Protein AF-R9N3K9-F1 (afdb_monomer_lite)

Foldseek 3Di:
DDPPPPPPFDWDWDWDADPVRAIKIKTWTQAEEDDPVNVVCCCCPPPNNPNPADWDWDDDPDDDDPDDHNYYMTIIHGDDQPFADPVPRHHDVVNVVVVLVVVLVVLV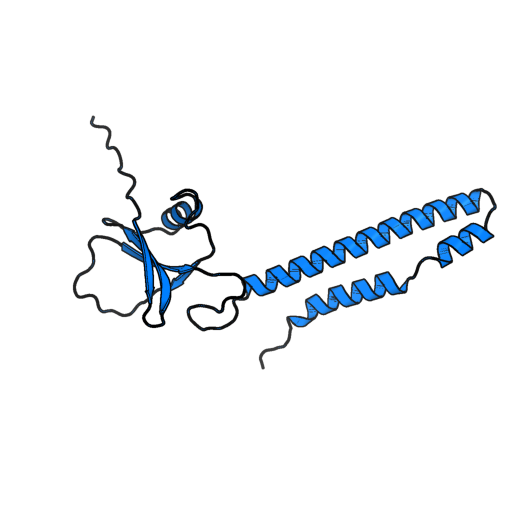VVLVVLVVVLVVLQVVLVVCVVVVNNVVSVVSNVVDDPVVNVVSVVVNVVSVCVVDDDDD

Sequence (168 aa):
MKKNEVIAEKIEAVWDRDAHDNSILVLEKEEGKLSLAEVGNFLRYSHNGSFNGDYVMAICTKEGQEEAPQGDQWVLYKVEPGAGCPVCGNRLPFYEATGKIDIKIGLIKRMQAEMDHRAEVEEKAVQLITEGRHGEAVALLNSLDDSLIAGMQEEFEAIGAAGGKEIE

Structure (mmCIF, N/CA/C/O backbone):
data_AF-R9N3K9-F1
#
_entry.id   AF-R9N3K9-F1
#
loop_
_atom_site.group_PDB
_atom_site.id
_atom_site.type_symbol
_atom_site.label_atom_id
_atom_site.label_alt_id
_atom_site.label_comp_id
_atom_site.label_asym_id
_atom_site.label_entity_id
_atom_site.label_seq_id
_atom_site.pdbx_PDB_ins_code
_atom_site.Cartn_x
_atom_site.Cartn_y
_atom_site.Cartn_z
_atom_site.occupancy
_atom_site.B_iso_or_equiv
_atom_site.auth_seq_id
_atom_site.auth_comp_id
_atom_site.auth_asym_id
_atom_site.auth_atom_id
_atom_site.pdbx_PDB_model_num
ATOM 1 N N . MET A 1 1 ? 31.552 37.051 -19.907 1.00 35.19 1 MET A N 1
ATOM 2 C CA . MET A 1 1 ? 31.309 35.651 -19.500 1.00 35.19 1 MET A CA 1
ATOM 3 C C . MET A 1 1 ? 29.889 35.299 -19.906 1.00 35.19 1 MET A C 1
ATOM 5 O O . MET A 1 1 ? 28.967 35.943 -19.422 1.00 35.19 1 MET A O 1
ATOM 9 N N . LYS A 1 2 ? 29.715 34.397 -20.878 1.00 33.16 2 LYS A N 1
ATOM 10 C CA . LYS A 1 2 ? 28.387 33.933 -21.298 1.00 33.16 2 LYS A CA 1
ATOM 11 C C . LYS A 1 2 ? 27.852 33.026 -20.185 1.00 33.16 2 LYS A C 1
ATOM 13 O O . LYS A 1 2 ? 28.578 32.141 -19.742 1.00 33.16 2 LYS A O 1
ATOM 18 N N . LYS A 1 3 ? 26.641 33.295 -19.689 1.00 36.03 3 LYS A N 1
ATOM 19 C CA . LYS A 1 3 ? 25.919 32.346 -18.835 1.00 36.03 3 LYS A CA 1
ATOM 20 C C . LYS A 1 3 ? 25.682 31.107 -19.696 1.00 36.03 3 LYS A C 1
ATOM 22 O O . LYS A 1 3 ? 24.963 31.205 -20.684 1.00 36.03 3 LYS A O 1
ATOM 27 N N . ASN A 1 4 ? 26.335 29.998 -19.366 1.00 31.14 4 ASN A N 1
ATOM 28 C CA . ASN A 1 4 ? 25.939 28.703 -19.896 1.00 31.14 4 ASN A CA 1
ATOM 29 C C . ASN A 1 4 ? 24.593 28.379 -19.252 1.00 31.14 4 ASN A C 1
ATOM 31 O O . ASN A 1 4 ? 24.524 28.033 -18.075 1.00 31.14 4 ASN A O 1
ATOM 35 N N . GLU A 1 5 ? 23.527 28.602 -20.008 1.00 32.59 5 GLU A N 1
ATOM 36 C CA . GLU A 1 5 ? 22.224 28.023 -19.740 1.00 32.59 5 GLU A CA 1
ATOM 37 C C . GLU A 1 5 ? 22.388 26.518 -19.956 1.00 32.59 5 GLU A C 1
ATOM 39 O O . GLU A 1 5 ? 22.565 26.054 -21.080 1.00 32.59 5 GLU A O 1
ATOM 44 N N . VAL A 1 6 ? 22.483 25.771 -18.856 1.00 37.31 6 VAL A N 1
ATOM 45 C CA . VAL A 1 6 ? 22.422 24.311 -18.899 1.00 37.31 6 VAL A CA 1
ATOM 46 C C . VAL A 1 6 ? 20.994 23.993 -19.315 1.00 37.31 6 VAL A C 1
ATOM 48 O O . VAL A 1 6 ? 20.066 24.174 -18.527 1.00 37.31 6 VAL A O 1
ATOM 51 N N . ILE A 1 7 ? 20.812 23.622 -20.581 1.00 40.25 7 ILE A N 1
ATOM 52 C CA . ILE A 1 7 ? 19.543 23.111 -21.088 1.00 40.25 7 ILE A CA 1
ATOM 53 C C . ILE A 1 7 ? 19.246 21.873 -20.242 1.00 40.25 7 ILE A C 1
ATOM 55 O O . ILE A 1 7 ? 20.026 20.925 -20.245 1.00 40.25 7 ILE A O 1
ATOM 59 N N . ALA A 1 8 ? 18.177 21.911 -19.446 1.00 47.25 8 ALA A N 1
ATOM 60 C CA . ALA A 1 8 ? 17.699 20.718 -18.767 1.00 47.25 8 ALA A CA 1
ATOM 61 C C . ALA A 1 8 ? 17.283 19.730 -19.862 1.00 47.25 8 ALA A C 1
ATOM 63 O O . ALA A 1 8 ? 16.310 19.979 -20.573 1.00 47.25 8 ALA A O 1
ATOM 64 N N . GLU A 1 9 ? 18.079 18.680 -20.051 1.00 59.22 9 GLU A N 1
ATOM 65 C CA . GLU A 1 9 ? 17.851 17.654 -21.066 1.00 59.22 9 GLU A CA 1
ATOM 66 C C . GLU A 1 9 ? 16.432 17.093 -20.887 1.00 59.22 9 GLU A C 1
ATOM 68 O O . GLU A 1 9 ? 16.052 16.620 -19.811 1.00 59.22 9 GLU A O 1
ATOM 73 N N . LYS A 1 10 ? 15.605 17.248 -21.924 1.00 82.62 10 LYS A N 1
ATOM 74 C CA . LYS A 1 10 ? 14.182 16.924 -21.875 1.00 82.62 10 LYS A CA 1
ATOM 75 C C . LYS A 1 10 ? 14.023 15.420 -22.083 1.00 82.62 10 LYS A C 1
ATOM 77 O O . LYS A 1 10 ? 14.369 14.911 -23.138 1.00 82.62 10 LYS A O 1
ATOM 82 N N . ILE A 1 11 ? 13.487 14.731 -21.079 1.00 89.50 11 ILE A N 1
ATOM 83 C CA . ILE A 1 11 ? 13.058 13.337 -21.225 1.00 89.50 11 ILE A CA 1
ATOM 84 C C . ILE A 1 11 ? 11.825 13.316 -22.130 1.00 89.50 11 ILE A C 1
ATOM 86 O O . ILE A 1 11 ? 10.842 14.016 -21.859 1.00 89.50 11 ILE A O 1
ATOM 90 N N . GLU A 1 12 ? 11.877 12.511 -23.184 1.00 90.94 12 GLU A N 1
ATOM 91 C CA . GLU A 1 12 ? 10.719 12.185 -24.010 1.00 90.94 12 GLU A CA 1
ATOM 92 C C . GLU A 1 12 ? 10.087 10.883 -23.521 1.00 90.94 12 GLU A C 1
ATOM 94 O O . GLU A 1 12 ? 10.778 9.984 -23.045 1.00 90.94 12 GLU A O 1
ATOM 99 N N . ALA A 1 13 ? 8.758 10.801 -23.582 1.00 91.94 13 ALA A N 1
ATOM 100 C CA . ALA A 1 13 ? 8.007 9.681 -23.032 1.00 91.94 13 ALA A CA 1
ATOM 101 C C . ALA A 1 13 ? 6.905 9.241 -23.992 1.00 91.94 13 ALA A C 1
ATOM 103 O O . ALA A 1 13 ? 6.045 10.044 -24.368 1.00 91.94 13 ALA A O 1
ATOM 104 N N . VAL A 1 14 ? 6.912 7.958 -24.350 1.00 92.81 14 VAL A N 1
ATOM 105 C CA . VAL A 1 14 ? 5.944 7.356 -25.271 1.00 92.81 14 VAL A CA 1
ATOM 106 C C . VAL A 1 14 ? 5.402 6.064 -24.674 1.00 92.81 14 VAL A C 1
ATOM 108 O O . VAL A 1 14 ? 6.145 5.247 -24.131 1.00 92.81 14 VAL A O 1
ATOM 111 N N . TRP A 1 15 ? 4.085 5.888 -24.767 1.00 93.62 15 TRP A N 1
ATOM 112 C CA . TRP A 1 15 ? 3.446 4.610 -24.479 1.00 93.62 15 TRP A CA 1
ATOM 113 C C . TRP A 1 15 ? 3.556 3.699 -25.697 1.00 93.62 15 TRP A C 1
ATOM 115 O O . TRP A 1 15 ? 3.151 4.089 -26.791 1.00 93.62 15 TRP A O 1
ATOM 125 N N . ASP A 1 16 ? 4.062 2.491 -25.484 1.00 92.81 16 ASP A N 1
ATOM 126 C CA . ASP A 1 16 ? 4.227 1.461 -26.507 1.00 92.81 16 ASP A CA 1
ATOM 127 C C . ASP A 1 16 ? 3.799 0.088 -25.959 1.00 92.81 16 ASP A C 1
ATOM 129 O O . ASP A 1 16 ? 3.288 -0.022 -24.835 1.00 92.81 16 ASP A O 1
ATOM 133 N N . ARG A 1 17 ? 3.976 -0.967 -26.754 1.00 89.38 17 ARG A N 1
ATOM 134 C CA . ARG A 1 17 ? 3.698 -2.347 -26.374 1.00 89.38 17 ARG A CA 1
ATOM 135 C C . ARG A 1 17 ? 4.890 -3.257 -26.617 1.00 89.38 17 ARG A C 1
ATOM 137 O O . ARG A 1 17 ? 5.564 -3.162 -27.637 1.00 89.38 17 ARG A O 1
ATOM 144 N N . ASP A 1 18 ? 5.123 -4.172 -25.683 1.00 86.56 18 ASP A N 1
ATOM 145 C CA . ASP A 1 18 ? 6.120 -5.224 -25.867 1.00 86.56 18 ASP A CA 1
ATOM 146 C C . ASP A 1 18 ? 5.618 -6.342 -26.812 1.00 86.56 18 ASP A C 1
ATOM 148 O O . ASP A 1 18 ? 4.480 -6.344 -27.290 1.00 86.56 18 ASP A O 1
ATOM 152 N N . ALA A 1 19 ? 6.468 -7.343 -27.063 1.00 84.06 19 ALA A N 1
ATOM 153 C CA . ALA A 1 19 ? 6.135 -8.497 -27.907 1.00 84.06 19 ALA A CA 1
ATOM 154 C C . ALA A 1 19 ? 4.986 -9.377 -27.364 1.00 84.06 19 ALA A C 1
ATOM 156 O O . ALA A 1 19 ? 4.494 -10.255 -28.074 1.00 84.06 19 ALA A O 1
ATOM 157 N N . HIS A 1 20 ? 4.576 -9.167 -26.114 1.00 82.56 20 HIS A N 1
ATOM 158 C CA . HIS A 1 20 ? 3.495 -9.869 -25.432 1.00 82.56 20 HIS A CA 1
ATOM 159 C C . HIS A 1 20 ? 2.242 -8.993 -25.263 1.00 82.56 20 HIS A C 1
ATOM 161 O O . HIS A 1 20 ? 1.332 -9.380 -24.535 1.00 82.56 20 HIS A O 1
ATOM 167 N N . ASP A 1 21 ? 2.173 -7.854 -25.963 1.00 85.38 21 ASP A N 1
ATOM 168 C CA . ASP A 1 21 ? 1.078 -6.878 -25.917 1.00 85.38 21 ASP A CA 1
ATOM 169 C C . ASP A 1 21 ? 0.946 -6.129 -24.572 1.00 85.38 21 ASP A C 1
ATOM 171 O O . ASP A 1 21 ? -0.044 -5.424 -24.350 1.00 85.38 21 ASP A O 1
ATOM 175 N N . ASN A 1 22 ? 1.946 -6.211 -23.685 1.00 84.75 22 ASN A N 1
ATOM 176 C CA . ASN A 1 22 ? 1.952 -5.465 -22.427 1.00 84.75 22 ASN A CA 1
ATOM 177 C C . ASN A 1 22 ? 2.274 -3.989 -22.672 1.00 84.75 22 ASN A C 1
ATOM 179 O O . ASN A 1 22 ? 3.193 -3.658 -23.418 1.00 84.75 22 ASN A O 1
ATOM 183 N N . SER A 1 23 ? 1.558 -3.101 -21.980 1.00 88.25 23 SER A N 1
ATOM 184 C CA . SER A 1 23 ? 1.802 -1.658 -22.037 1.00 88.25 23 SER A CA 1
ATOM 185 C C . SER A 1 23 ? 3.126 -1.295 -21.362 1.00 88.25 23 SER A C 1
ATOM 187 O O . SER A 1 23 ? 3.312 -1.552 -20.170 1.00 88.25 23 SER A O 1
ATOM 189 N N . ILE A 1 24 ? 4.001 -0.617 -22.098 1.00 91.12 24 ILE A N 1
ATOM 190 C CA . ILE A 1 24 ? 5.292 -0.120 -21.617 1.00 91.12 24 ILE A CA 1
ATOM 191 C C . ILE A 1 24 ? 5.396 1.391 -21.814 1.00 91.12 24 ILE A C 1
ATOM 193 O O . ILE A 1 24 ? 4.869 1.950 -22.773 1.00 91.12 24 ILE A O 1
ATOM 197 N N . LEU A 1 25 ? 6.074 2.057 -20.887 1.00 93.25 25 LEU A N 1
ATOM 198 C CA . LEU A 1 25 ? 6.475 3.449 -21.002 1.00 93.25 25 LEU A CA 1
ATOM 199 C C . LEU A 1 25 ? 7.948 3.485 -21.398 1.00 93.25 25 LEU A C 1
ATOM 201 O O . LEU A 1 25 ? 8.814 3.069 -20.625 1.00 93.25 25 LEU A O 1
ATOM 205 N N . VAL A 1 26 ? 8.214 3.979 -22.600 1.00 92.06 26 VAL A N 1
ATOM 206 C CA . VAL A 1 26 ? 9.564 4.193 -23.110 1.00 92.06 26 VAL A CA 1
ATOM 207 C C . VAL A 1 26 ? 9.964 5.623 -22.780 1.00 92.06 26 VAL A C 1
ATOM 209 O O . VAL A 1 26 ? 9.283 6.567 -23.183 1.00 92.06 26 VAL A O 1
ATOM 212 N N . LEU A 1 27 ? 11.041 5.767 -22.011 1.00 92.38 27 LEU A N 1
ATOM 213 C CA . LEU A 1 27 ? 11.667 7.047 -21.708 1.00 92.38 27 LEU A CA 1
ATOM 214 C C . LEU A 1 27 ? 12.962 7.160 -22.495 1.00 92.38 27 LEU A C 1
ATOM 216 O O . LEU A 1 27 ? 13.807 6.272 -22.401 1.00 92.38 27 LEU A O 1
ATOM 220 N N . GLU A 1 28 ? 13.125 8.253 -23.226 1.00 89.88 28 GLU A N 1
ATOM 221 C CA . GLU A 1 28 ? 14.291 8.487 -24.071 1.00 89.88 28 GLU A CA 1
ATOM 222 C C . GLU A 1 28 ? 14.926 9.841 -23.774 1.00 89.88 28 GLU A C 1
ATOM 224 O O . GLU A 1 28 ? 14.256 10.817 -23.413 1.00 89.88 28 GLU A O 1
ATOM 229 N N . LYS A 1 29 ? 16.248 9.873 -23.909 1.00 88.44 29 LYS A N 1
ATOM 230 C CA . LYS A 1 29 ? 17.070 11.065 -23.783 1.00 88.44 29 LYS A CA 1
ATOM 231 C C . LYS A 1 29 ? 17.988 11.134 -24.995 1.00 88.44 29 LYS A C 1
ATOM 233 O O . LYS A 1 29 ? 18.733 10.189 -25.226 1.00 88.44 29 LYS A O 1
ATOM 238 N N . GLU A 1 30 ? 17.937 12.236 -25.740 1.00 82.31 30 GLU A N 1
ATOM 239 C CA . GLU A 1 30 ? 18.705 12.399 -26.987 1.00 82.31 30 GLU A CA 1
ATOM 240 C C . GLU A 1 30 ? 20.226 12.406 -26.753 1.00 82.31 30 GLU A C 1
ATOM 242 O O . GLU A 1 30 ? 20.982 11.855 -27.551 1.00 82.31 30 GLU A O 1
ATOM 247 N N . GLU A 1 31 ? 20.681 12.997 -25.643 1.00 80.25 31 GLU A N 1
ATOM 248 C CA . GLU A 1 31 ? 22.093 13.059 -25.262 1.00 80.25 31 GLU A CA 1
ATOM 249 C C . GLU A 1 31 ? 22.277 12.725 -23.775 1.00 80.25 31 GLU A C 1
ATOM 251 O O . GLU A 1 31 ? 21.496 13.127 -22.910 1.00 80.25 31 GLU A O 1
ATOM 256 N N . GLY A 1 32 ? 23.341 11.981 -23.470 1.00 83.62 32 GLY A N 1
ATOM 257 C CA . GLY A 1 32 ? 23.677 11.600 -22.100 1.00 83.62 32 GLY A CA 1
ATOM 258 C C . GLY A 1 32 ? 22.874 10.410 -21.569 1.00 83.62 32 GLY A C 1
ATOM 259 O O . GLY A 1 32 ? 22.134 9.749 -22.290 1.00 83.62 32 GLY A O 1
ATOM 260 N N . LYS A 1 33 ? 23.075 10.098 -20.283 1.00 86.44 33 LYS A N 1
ATOM 261 C CA . LYS A 1 33 ? 22.422 8.963 -19.613 1.00 86.44 33 LYS A CA 1
ATOM 262 C C . LYS A 1 33 ? 21.218 9.407 -18.800 1.00 86.44 33 LYS A C 1
ATOM 264 O O . LYS A 1 33 ? 21.215 10.515 -18.255 1.00 86.44 33 LYS A O 1
ATOM 269 N N . LEU A 1 34 ? 20.232 8.525 -18.689 1.00 88.81 34 LEU A N 1
ATOM 270 C CA . LEU A 1 34 ? 19.122 8.671 -17.760 1.00 88.81 34 LEU A CA 1
ATOM 271 C C . LEU A 1 34 ? 19.585 8.255 -16.361 1.00 88.81 34 LEU A C 1
ATOM 273 O O . LEU A 1 34 ? 20.213 7.213 -16.165 1.00 88.81 34 LEU A O 1
ATOM 277 N N . SER A 1 35 ? 19.262 9.071 -15.360 1.00 90.00 35 SER A N 1
ATOM 278 C CA . SER A 1 35 ? 19.438 8.715 -13.954 1.00 90.00 35 SER A CA 1
ATOM 279 C C . SER A 1 35 ? 18.103 8.432 -13.270 1.00 90.00 35 SER A C 1
ATOM 281 O O . SER A 1 35 ? 17.061 9.000 -13.601 1.00 90.00 35 SER A O 1
ATOM 283 N N . LEU A 1 36 ? 18.147 7.601 -12.224 1.00 90.69 36 LEU A N 1
ATOM 284 C CA . LEU A 1 36 ? 16.968 7.277 -11.418 1.00 90.69 36 LEU A CA 1
ATOM 285 C C . LEU A 1 36 ? 16.318 8.529 -10.803 1.00 90.69 36 LEU A C 1
ATOM 287 O O . LEU A 1 36 ? 15.099 8.587 -10.656 1.00 90.69 36 LEU A O 1
ATOM 291 N N . ALA A 1 37 ? 17.122 9.536 -10.448 1.00 89.62 37 ALA A N 1
ATOM 292 C CA . ALA A 1 37 ? 16.632 10.791 -9.887 1.00 89.62 37 ALA A CA 1
ATOM 293 C C . ALA A 1 37 ? 15.873 11.628 -10.929 1.00 89.62 37 ALA A C 1
ATOM 295 O O . ALA A 1 37 ? 14.793 12.138 -10.630 1.00 89.62 37 ALA A O 1
ATOM 296 N N . GLU A 1 38 ? 16.406 11.741 -12.149 1.00 90.38 38 GLU A N 1
ATOM 297 C CA . GLU A 1 38 ? 15.743 12.448 -13.253 1.00 90.38 38 GLU A CA 1
ATOM 298 C C . GLU A 1 38 ? 14.433 11.758 -13.637 1.00 90.38 38 GLU A C 1
ATOM 300 O O . GLU A 1 38 ? 13.383 12.399 -13.645 1.00 90.38 38 GLU A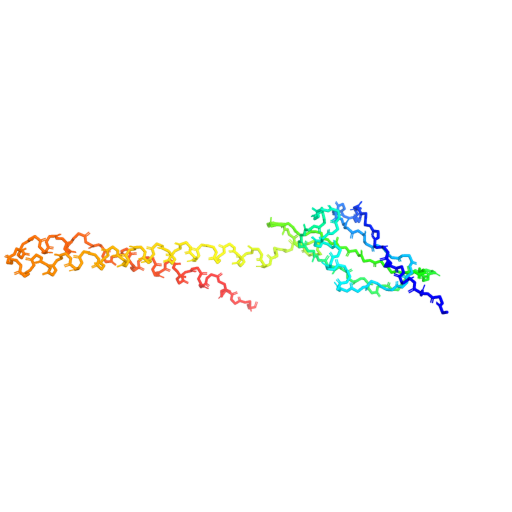 O 1
ATOM 305 N N . VAL A 1 39 ? 14.475 10.441 -13.857 1.00 91.62 39 VAL A N 1
ATOM 306 C CA . VAL A 1 39 ? 13.293 9.635 -14.190 1.00 91.62 39 VAL A CA 1
ATOM 307 C C . VAL A 1 39 ? 12.251 9.713 -13.073 1.00 91.62 39 VAL A C 1
ATOM 309 O O . VAL A 1 39 ? 11.078 9.972 -13.329 1.00 91.62 39 VAL A O 1
ATOM 312 N N . GLY A 1 40 ? 12.664 9.582 -11.811 1.00 90.81 40 GLY A N 1
ATOM 313 C CA . GLY A 1 40 ? 11.757 9.673 -10.669 1.00 90.81 40 GLY A CA 1
ATOM 314 C C . GLY A 1 40 ? 11.106 11.050 -10.503 1.00 90.81 40 GLY A C 1
ATOM 315 O O . GLY A 1 40 ? 9.968 11.135 -10.039 1.00 90.81 40 GLY A O 1
ATOM 316 N N . ASN A 1 41 ? 11.794 12.135 -10.863 1.00 90.38 41 ASN A N 1
ATOM 317 C CA . ASN A 1 41 ? 11.200 13.473 -10.882 1.00 90.38 41 ASN A CA 1
ATOM 318 C C . ASN A 1 41 ? 10.246 13.643 -12.069 1.00 90.38 41 ASN A C 1
ATOM 320 O O . ASN A 1 41 ? 9.153 14.186 -11.898 1.00 90.38 41 ASN A O 1
ATOM 324 N N . PHE A 1 42 ? 10.623 13.138 -13.245 1.00 91.56 42 PHE A N 1
ATOM 325 C CA . PHE A 1 42 ? 9.783 13.164 -14.437 1.00 91.56 42 PHE A CA 1
ATOM 326 C C . PHE A 1 42 ? 8.452 12.444 -14.201 1.00 91.56 42 PHE A C 1
ATOM 328 O O . PHE A 1 42 ? 7.397 13.045 -14.399 1.00 91.56 42 PHE A O 1
ATOM 335 N N . LEU A 1 43 ? 8.478 11.208 -13.699 1.00 92.06 43 LEU A N 1
ATOM 336 C CA . LEU A 1 43 ? 7.264 10.423 -13.445 1.00 92.06 43 LEU A CA 1
ATOM 337 C C . LEU A 1 43 ? 6.331 11.110 -12.435 1.00 92.06 43 LEU A C 1
ATOM 339 O O . LEU A 1 43 ? 5.115 11.104 -12.601 1.00 92.06 43 LEU A O 1
ATOM 343 N N . ARG A 1 44 ? 6.884 11.760 -11.403 1.00 89.75 44 ARG A N 1
ATOM 344 C CA . ARG A 1 44 ? 6.074 12.423 -10.368 1.00 89.75 44 ARG A CA 1
ATOM 345 C C . ARG A 1 44 ? 5.417 13.716 -10.835 1.00 89.75 44 ARG A C 1
ATOM 347 O O . ARG A 1 44 ? 4.288 13.987 -10.431 1.00 89.75 44 ARG A O 1
ATOM 354 N N . TYR A 1 45 ? 6.130 14.527 -11.616 1.00 87.06 45 TYR A N 1
ATOM 355 C CA . TYR A 1 45 ? 5.771 15.938 -11.795 1.00 87.06 45 TYR A CA 1
ATOM 356 C C . TYR A 1 45 ? 5.506 16.354 -13.243 1.00 87.06 45 TYR A C 1
ATOM 358 O O . TYR A 1 45 ? 4.881 17.392 -13.466 1.00 87.06 45 TYR A O 1
ATOM 366 N N . SER A 1 46 ? 5.958 15.588 -14.236 1.00 85.38 46 SER A N 1
ATOM 367 C CA . SER A 1 46 ? 5.760 15.957 -15.640 1.00 85.38 46 SER A CA 1
ATOM 368 C C . SER A 1 46 ? 4.291 15.836 -16.058 1.00 85.38 46 SER A C 1
ATOM 370 O O . SER A 1 46 ? 3.527 15.045 -15.500 1.00 85.38 46 SER A O 1
ATOM 372 N N . HIS A 1 47 ? 3.885 16.645 -17.044 1.00 81.31 47 HIS A N 1
ATOM 373 C CA . HIS A 1 47 ? 2.556 16.585 -17.665 1.00 81.31 47 HIS A CA 1
ATOM 374 C C . HIS A 1 47 ? 1.398 16.526 -16.651 1.00 81.31 47 HIS A C 1
ATOM 376 O O . HIS A 1 47 ? 0.486 15.714 -16.788 1.00 81.31 47 HIS A O 1
ATOM 382 N N . ASN A 1 48 ? 1.443 17.363 -15.608 1.00 80.06 48 ASN A N 1
ATOM 383 C CA . ASN A 1 48 ? 0.447 17.400 -14.528 1.00 80.06 48 ASN A CA 1
ATOM 384 C C . ASN A 1 48 ? 0.247 16.047 -13.814 1.00 80.06 48 ASN A C 1
ATOM 386 O O . ASN A 1 48 ? -0.859 15.728 -13.386 1.00 80.06 48 ASN A O 1
ATOM 390 N N . GLY A 1 49 ? 1.308 15.243 -13.702 1.00 81.12 49 GLY A N 1
ATOM 391 C CA . GLY A 1 49 ? 1.263 13.933 -13.052 1.00 81.12 49 GLY A CA 1
ATOM 392 C C . GLY A 1 49 ? 0.683 12.818 -13.925 1.00 81.12 49 GLY A C 1
ATOM 393 O O . GLY A 1 49 ? 0.339 11.766 -13.398 1.00 81.12 49 GLY A O 1
ATOM 394 N N . SER A 1 50 ? 0.591 13.005 -15.247 1.00 86.31 50 SER A N 1
ATOM 395 C CA . SER A 1 50 ? 0.052 11.984 -16.169 1.00 86.31 50 SER A CA 1
ATOM 396 C C . SER A 1 50 ? 0.841 10.666 -16.166 1.00 86.31 50 SER A C 1
ATOM 398 O O . SER A 1 50 ? 0.304 9.627 -16.537 1.00 86.31 50 SER A O 1
ATOM 400 N N . PHE A 1 51 ? 2.104 10.703 -15.735 1.00 90.06 51 PHE A N 1
ATOM 401 C CA . PHE A 1 51 ? 2.982 9.536 -15.603 1.00 90.06 51 PHE A CA 1
ATOM 402 C C . PHE A 1 51 ? 3.202 9.113 -14.143 1.00 90.06 51 PHE A C 1
ATOM 404 O O . PHE A 1 51 ? 4.119 8.351 -13.849 1.00 90.06 51 PHE A O 1
ATOM 411 N N . ASN A 1 52 ? 2.396 9.622 -13.208 1.00 90.44 52 ASN A N 1
ATOM 412 C CA . ASN A 1 52 ? 2.520 9.257 -11.804 1.00 90.44 52 ASN A CA 1
ATOM 413 C C . ASN A 1 52 ? 2.000 7.826 -11.592 1.00 90.44 52 ASN A C 1
ATOM 415 O O . ASN A 1 52 ? 0.890 7.485 -12.012 1.00 90.44 52 ASN A O 1
ATOM 419 N N . GLY A 1 53 ? 2.812 6.988 -10.952 1.00 88.62 53 GLY A N 1
ATOM 420 C CA . GLY A 1 53 ? 2.465 5.607 -10.648 1.00 88.62 53 GLY A CA 1
ATOM 421 C C . GLY A 1 53 ? 3.662 4.783 -10.191 1.00 88.62 53 GLY A C 1
ATOM 422 O O . GLY A 1 53 ? 4.775 5.296 -10.042 1.00 88.62 53 GLY A O 1
ATOM 423 N N . ASP A 1 54 ? 3.405 3.492 -10.001 1.00 87.38 54 ASP A N 1
ATOM 424 C CA . ASP A 1 54 ? 4.413 2.489 -9.685 1.00 87.38 54 ASP A CA 1
ATOM 425 C C . ASP A 1 54 ? 4.915 1.830 -10.973 1.00 87.38 54 ASP A C 1
ATOM 427 O O . ASP A 1 54 ? 4.135 1.528 -11.880 1.00 87.38 54 ASP A O 1
ATOM 431 N N . TYR A 1 55 ? 6.226 1.606 -11.063 1.00 88.50 55 TYR A N 1
ATOM 432 C CA . TYR A 1 55 ? 6.861 1.092 -12.274 1.00 88.50 55 TYR A CA 1
ATOM 433 C C . TYR A 1 55 ? 7.918 0.034 -11.959 1.00 88.50 55 TYR A C 1
ATOM 435 O O . TYR A 1 55 ? 8.655 0.143 -10.979 1.00 88.50 55 TYR A O 1
ATOM 443 N N . VAL A 1 56 ? 8.029 -0.967 -12.834 1.00 86.88 56 VAL A N 1
ATOM 444 C CA . VAL A 1 56 ? 9.116 -1.956 -12.847 1.00 86.88 56 VAL A CA 1
ATOM 445 C C . VAL A 1 56 ? 9.980 -1.721 -14.079 1.00 86.88 56 VAL A C 1
ATOM 447 O O . VAL A 1 56 ? 9.466 -1.612 -15.188 1.00 86.88 56 VAL A O 1
ATOM 450 N N . MET A 1 57 ? 11.297 -1.677 -13.895 1.00 86.44 57 MET A N 1
ATOM 451 C CA . MET A 1 57 ? 12.263 -1.585 -14.990 1.00 86.44 57 MET A CA 1
ATOM 452 C C . MET A 1 57 ? 12.858 -2.965 -15.274 1.00 86.44 57 MET A C 1
ATOM 454 O O . MET A 1 57 ? 13.370 -3.616 -14.362 1.00 86.44 57 MET A O 1
ATOM 458 N N . ALA A 1 58 ? 12.818 -3.397 -16.534 1.00 75.44 58 ALA A N 1
ATOM 459 C CA . ALA A 1 58 ? 13.496 -4.612 -16.975 1.00 75.44 58 ALA A CA 1
ATOM 460 C C . ALA A 1 58 ? 14.845 -4.245 -17.606 1.00 75.44 58 ALA A C 1
ATOM 462 O O . ALA A 1 58 ? 14.892 -3.518 -18.594 1.00 75.44 58 ALA A O 1
ATOM 463 N N . ILE A 1 59 ? 15.944 -4.752 -17.042 1.00 72.19 59 ILE A N 1
ATOM 464 C CA . ILE A 1 59 ? 17.290 -4.535 -17.588 1.00 72.19 59 ILE A CA 1
ATOM 465 C C . ILE A 1 59 ? 17.651 -5.731 -18.472 1.00 72.19 59 ILE A C 1
ATOM 467 O O . ILE A 1 59 ? 17.904 -6.829 -17.974 1.00 72.19 59 ILE A O 1
ATOM 471 N N . CYS A 1 60 ? 17.684 -5.520 -19.787 1.00 61.91 60 CYS A N 1
ATOM 472 C CA . CYS A 1 60 ? 18.146 -6.515 -20.751 1.00 61.91 60 CYS A CA 1
ATOM 473 C C . CYS A 1 60 ? 19.660 -6.391 -20.950 1.00 61.91 60 CYS A C 1
ATOM 475 O O . CYS A 1 60 ? 20.144 -5.380 -21.441 1.00 61.91 60 CYS A O 1
ATOM 477 N N . THR A 1 61 ? 20.412 -7.436 -20.605 1.00 60.53 61 THR A N 1
ATOM 478 C CA . THR A 1 61 ? 21.880 -7.480 -20.748 1.00 60.53 61 THR A CA 1
ATOM 479 C C . THR A 1 61 ? 22.353 -8.187 -22.020 1.00 60.53 61 THR A C 1
ATOM 481 O O . THR A 1 61 ? 23.539 -8.473 -22.160 1.00 60.53 61 THR A O 1
ATOM 484 N N . LYS A 1 62 ? 21.442 -8.526 -22.941 1.00 55.16 62 LYS A N 1
ATOM 485 C CA . LYS A 1 62 ? 21.812 -9.187 -24.198 1.00 55.16 62 LYS A CA 1
ATOM 486 C C . LYS A 1 62 ? 22.538 -8.189 -25.101 1.00 55.16 62 LYS A C 1
ATOM 488 O O . LYS A 1 62 ? 21.987 -7.141 -25.419 1.00 55.16 62 LYS A O 1
ATOM 493 N N . GLU A 1 63 ? 23.748 -8.537 -25.523 1.00 50.88 63 GLU A N 1
ATOM 494 C CA . GLU A 1 63 ? 24.505 -7.777 -26.518 1.00 50.88 63 GLU A CA 1
ATOM 495 C C . GLU A 1 63 ? 23.869 -7.963 -27.902 1.00 50.88 63 GLU A C 1
ATOM 497 O O . GLU A 1 63 ? 23.681 -9.093 -28.357 1.00 50.88 63 GLU A O 1
ATOM 502 N N . GLY A 1 64 ? 23.497 -6.860 -28.555 1.00 54.19 64 GLY A N 1
ATOM 503 C CA . GLY A 1 64 ? 22.854 -6.916 -29.867 1.00 54.19 64 GLY A CA 1
ATOM 504 C C . GLY A 1 64 ? 22.226 -5.605 -30.335 1.00 54.19 64 GLY A C 1
ATOM 505 O O . GLY A 1 64 ? 21.075 -5.609 -30.755 1.00 54.19 64 GLY A O 1
ATOM 506 N N . GLN A 1 65 ? 22.961 -4.494 -30.275 1.00 52.94 65 GLN A N 1
ATOM 507 C CA . GLN A 1 65 ? 22.671 -3.319 -31.103 1.00 52.94 65 GLN A CA 1
ATOM 508 C C . GLN A 1 65 ? 23.950 -2.940 -31.853 1.00 52.94 65 GLN A C 1
ATOM 510 O O . GLN A 1 65 ? 25.002 -2.773 -31.239 1.00 52.94 65 GLN A O 1
ATOM 515 N N . GLU A 1 66 ? 23.859 -2.880 -33.185 1.00 53.69 66 GLU A N 1
ATOM 516 C CA . GLU A 1 66 ? 24.994 -2.625 -34.087 1.00 53.69 66 GLU A CA 1
ATOM 517 C C . GLU A 1 66 ? 25.465 -1.161 -34.080 1.00 53.69 66 GLU A C 1
ATOM 519 O O . GLU A 1 66 ? 26.553 -0.880 -34.571 1.00 53.69 66 GLU A O 1
ATOM 524 N N . GLU A 1 67 ? 24.743 -0.243 -33.434 1.00 56.56 67 GLU A N 1
ATOM 525 C CA . GLU A 1 67 ? 25.216 1.113 -33.149 1.00 56.56 67 GLU A CA 1
ATOM 526 C C . GLU A 1 67 ? 24.759 1.523 -31.747 1.00 56.56 67 GLU A C 1
ATOM 528 O O . GLU A 1 67 ? 23.585 1.386 -31.400 1.00 56.56 67 GLU A O 1
ATOM 533 N N . ALA A 1 68 ? 25.694 1.999 -30.919 1.00 54.47 68 ALA A N 1
ATOM 534 C CA . ALA A 1 68 ? 25.350 2.574 -29.626 1.00 54.47 68 ALA A CA 1
ATOM 535 C C . ALA A 1 68 ? 24.572 3.880 -29.875 1.00 54.47 68 ALA A C 1
ATOM 537 O O . ALA A 1 68 ? 25.130 4.775 -30.518 1.00 54.47 68 ALA A O 1
ATOM 538 N N . PRO A 1 69 ? 23.314 4.009 -29.414 1.00 60.69 69 PRO A N 1
ATOM 539 C CA . PRO A 1 69 ? 22.564 5.249 -29.574 1.00 60.69 69 PRO A CA 1
ATOM 540 C C . PRO A 1 69 ? 23.309 6.418 -28.911 1.00 60.69 69 PRO A C 1
ATOM 542 O O . PRO A 1 69 ? 24.035 6.240 -27.932 1.00 60.69 69 PRO A O 1
ATOM 545 N N . GLN A 1 70 ? 23.145 7.626 -29.461 1.00 65.31 70 GLN A N 1
ATOM 546 C CA . GLN A 1 70 ? 23.805 8.846 -28.969 1.00 65.31 70 GLN A CA 1
ATOM 547 C C . GLN A 1 70 ? 23.371 9.225 -27.533 1.00 65.31 70 GLN A C 1
ATOM 549 O O . GLN A 1 70 ? 24.092 9.949 -26.840 1.00 65.31 70 GLN A O 1
ATOM 554 N N . GLY A 1 71 ? 22.247 8.673 -27.068 1.00 79.31 71 GLY A N 1
ATOM 555 C CA . GLY A 1 71 ? 21.686 8.876 -25.737 1.00 79.31 71 GLY A CA 1
ATOM 556 C C . GLY A 1 71 ? 21.312 7.577 -25.015 1.00 79.31 71 GLY A C 1
ATOM 557 O O . GLY A 1 71 ? 21.963 6.546 -25.190 1.00 79.31 71 GLY A O 1
ATOM 558 N N . ASP A 1 72 ? 20.291 7.633 -24.160 1.00 85.75 72 ASP A N 1
ATOM 559 C CA . ASP A 1 72 ? 19.899 6.528 -23.276 1.00 85.75 72 ASP A CA 1
ATOM 560 C C . ASP A 1 72 ? 18.383 6.329 -23.267 1.00 85.75 72 ASP A C 1
ATOM 562 O O . ASP A 1 72 ? 17.607 7.278 -23.408 1.00 85.75 72 ASP A O 1
ATOM 566 N N . GLN A 1 73 ? 17.969 5.077 -23.087 1.00 88.19 73 GLN A N 1
ATOM 567 C CA . GLN A 1 73 ? 16.575 4.668 -23.167 1.00 88.19 73 GLN A CA 1
ATOM 568 C C . GLN A 1 73 ? 16.235 3.701 -22.036 1.00 88.19 73 GLN A C 1
ATOM 570 O O . GLN A 1 73 ? 16.907 2.690 -21.833 1.00 88.19 73 GLN A O 1
ATOM 575 N N . TRP A 1 74 ? 15.169 4.001 -21.294 1.00 91.00 74 TRP A N 1
ATOM 576 C CA . TRP A 1 74 ? 14.640 3.140 -20.237 1.00 91.00 74 TRP A CA 1
ATOM 577 C C . TRP A 1 74 ? 13.244 2.651 -20.615 1.00 91.00 74 TRP A C 1
ATOM 579 O O . TRP A 1 74 ? 12.383 3.438 -21.003 1.00 91.00 74 TRP A O 1
ATOM 589 N N . VAL A 1 75 ? 13.000 1.350 -20.442 1.00 90.88 75 VAL A N 1
ATOM 590 C CA . VAL A 1 75 ? 11.681 0.734 -20.637 1.00 90.88 75 VAL A CA 1
ATOM 591 C C . VAL A 1 75 ? 11.084 0.390 -19.279 1.00 90.88 75 VAL A C 1
ATOM 593 O O . VAL A 1 75 ? 11.656 -0.387 -18.506 1.00 90.88 75 VAL A O 1
ATOM 596 N N . LEU A 1 76 ? 9.926 0.977 -18.987 1.00 92.25 76 LEU A N 1
ATOM 597 C CA . LEU A 1 76 ? 9.229 0.839 -17.716 1.00 92.25 76 LEU A CA 1
ATOM 598 C C . LEU A 1 76 ? 7.868 0.173 -17.915 1.00 92.25 76 LEU A C 1
ATOM 600 O O . LEU A 1 76 ? 7.065 0.602 -18.737 1.00 92.25 76 LEU A O 1
ATOM 604 N N . TYR A 1 77 ? 7.563 -0.828 -17.101 1.00 90.31 77 TYR A N 1
ATOM 605 C CA . TYR A 1 77 ? 6.234 -1.420 -17.024 1.00 90.31 77 TYR A CA 1
ATOM 606 C C . TYR A 1 77 ? 5.456 -0.733 -15.918 1.00 90.31 77 TYR A C 1
ATOM 608 O O . TYR A 1 77 ? 5.901 -0.738 -14.767 1.00 90.31 77 TYR A O 1
ATOM 616 N N . LYS A 1 78 ? 4.297 -0.158 -16.248 1.00 87.81 78 LYS A N 1
ATOM 617 C CA . LYS A 1 78 ? 3.413 0.398 -15.227 1.00 87.81 78 LYS A CA 1
ATOM 618 C C . LYS A 1 78 ? 2.770 -0.738 -14.448 1.00 87.81 78 LYS A C 1
ATOM 620 O O . LYS A 1 78 ? 2.274 -1.704 -15.026 1.00 87.81 78 LYS A O 1
ATOM 625 N N . VAL A 1 79 ? 2.787 -0.606 -13.136 1.00 84.06 79 VAL A N 1
ATOM 626 C CA . VAL A 1 79 ? 2.214 -1.577 -12.228 1.00 84.06 79 VAL A CA 1
ATOM 627 C C . VAL A 1 79 ? 0.897 -1.041 -11.698 1.00 84.06 79 VAL A C 1
ATOM 629 O O . VAL A 1 79 ? 0.838 0.057 -11.151 1.00 84.06 79 VAL A O 1
ATOM 632 N N . GLU A 1 80 ? -0.154 -1.839 -11.855 1.00 78.19 80 GLU A N 1
ATOM 633 C CA . GLU A 1 80 ? -1.478 -1.532 -11.325 1.00 78.19 80 GLU A CA 1
ATOM 634 C C . GLU A 1 80 ? -1.810 -2.468 -10.148 1.00 78.19 80 GLU A C 1
ATOM 636 O O . GLU A 1 80 ? -1.444 -3.653 -10.176 1.00 78.19 80 GLU A O 1
ATOM 641 N N . PRO A 1 81 ? -2.527 -1.988 -9.115 1.00 71.88 81 PRO A N 1
ATOM 642 C CA . PRO A 1 81 ? -2.967 -2.828 -8.008 1.00 71.88 81 PRO A CA 1
ATOM 643 C C . PRO A 1 81 ? -3.751 -4.055 -8.491 1.00 71.88 81 PRO A C 1
ATOM 645 O O . PRO A 1 81 ? -4.709 -3.947 -9.254 1.00 71.88 81 PRO A O 1
ATOM 648 N N . GLY A 1 82 ? -3.352 -5.241 -8.028 1.00 67.94 82 GLY A N 1
ATOM 649 C CA . GLY A 1 82 ? -3.986 -6.511 -8.400 1.00 67.94 82 GLY A CA 1
ATOM 650 C C . GLY A 1 82 ? -3.534 -7.099 -9.743 1.00 67.94 82 GLY A C 1
ATOM 651 O O . GLY A 1 82 ? -3.885 -8.245 -10.033 1.00 67.94 82 GLY A O 1
ATOM 652 N N . ALA A 1 83 ? -2.725 -6.382 -10.531 1.00 71.62 83 ALA A N 1
ATOM 653 C CA . ALA A 1 83 ? -2.084 -6.938 -11.717 1.00 71.62 83 ALA A CA 1
ATOM 654 C C . ALA A 1 83 ? -0.930 -7.887 -11.340 1.00 71.62 83 ALA A C 1
ATOM 656 O O . ALA A 1 83 ? -0.270 -7.741 -10.305 1.00 71.62 83 ALA A O 1
ATOM 657 N N . GLY A 1 84 ? -0.689 -8.887 -12.191 1.00 74.69 84 GLY A N 1
ATOM 658 C CA . GLY A 1 84 ? 0.487 -9.748 -12.087 1.00 74.69 84 GLY A CA 1
ATOM 659 C C . GLY A 1 84 ? 1.766 -8.992 -12.450 1.00 74.69 84 GLY A C 1
ATOM 660 O O . GLY A 1 84 ? 1.738 -7.984 -13.153 1.00 74.69 84 GLY A O 1
ATOM 661 N N . CYS A 1 85 ? 2.902 -9.494 -11.980 1.00 75.75 85 CYS A N 1
ATOM 662 C CA . CYS A 1 85 ? 4.215 -9.007 -12.361 1.00 75.75 85 CYS A CA 1
ATOM 663 C C . CYS A 1 85 ? 4.358 -9.099 -13.888 1.00 75.75 85 CYS A C 1
ATOM 665 O O . CYS A 1 85 ? 4.242 -10.201 -14.425 1.00 75.75 85 CYS A O 1
ATOM 667 N N . PRO A 1 86 ? 4.672 -8.003 -14.592 1.00 74.12 86 PRO A N 1
ATOM 668 C CA . PRO A 1 86 ? 4.793 -8.017 -16.050 1.00 74.12 86 PRO A CA 1
ATOM 669 C C . PRO A 1 86 ? 5.961 -8.886 -16.547 1.00 74.12 86 PRO A C 1
ATOM 671 O O . PRO A 1 86 ? 5.998 -9.266 -17.709 1.00 74.12 86 PRO A O 1
ATOM 674 N N . VAL A 1 87 ? 6.904 -9.239 -15.664 1.00 74.06 87 VAL A N 1
ATOM 675 C CA . VAL A 1 87 ? 8.073 -10.067 -15.999 1.00 74.06 87 VAL A CA 1
ATOM 676 C C . VAL A 1 87 ? 7.803 -11.564 -15.814 1.00 74.06 87 VAL A C 1
ATOM 678 O O . VAL A 1 87 ? 8.241 -12.370 -16.627 1.00 74.06 87 VAL A O 1
ATOM 681 N N . CYS A 1 88 ? 7.116 -11.964 -14.738 1.00 77.31 88 CYS A N 1
ATOM 682 C CA . CYS A 1 88 ? 6.955 -13.382 -14.376 1.00 77.31 88 CYS A CA 1
ATOM 683 C C . CYS A 1 88 ? 5.509 -13.832 -14.128 1.00 77.31 88 CYS A C 1
ATOM 685 O O . CYS A 1 88 ? 5.283 -14.992 -13.801 1.00 77.31 88 CYS A O 1
ATOM 687 N N . GLY A 1 89 ? 4.528 -12.936 -14.230 1.00 73.50 89 GLY A N 1
ATOM 688 C CA . GLY A 1 89 ? 3.104 -13.218 -14.017 1.00 73.50 89 GLY A CA 1
ATOM 689 C C . GLY A 1 89 ? 2.681 -13.418 -12.557 1.00 73.50 89 GLY A C 1
ATOM 690 O O . GLY A 1 89 ? 1.489 -13.376 -12.259 1.00 73.50 89 GLY A O 1
ATOM 691 N N . ASN A 1 90 ? 3.625 -13.594 -11.627 1.00 76.69 90 ASN A N 1
ATOM 692 C CA . ASN A 1 90 ? 3.323 -13.758 -10.203 1.00 76.69 90 ASN A CA 1
ATOM 693 C C . ASN A 1 90 ? 2.682 -12.502 -9.609 1.00 76.69 90 ASN A C 1
ATOM 695 O O . ASN A 1 90 ? 2.995 -11.387 -10.019 1.00 76.69 90 ASN A O 1
ATOM 699 N N . ARG A 1 91 ? 1.834 -12.659 -8.590 1.00 68.69 91 ARG A N 1
ATOM 700 C CA . ARG A 1 91 ? 1.284 -11.509 -7.860 1.00 68.69 91 ARG A CA 1
ATOM 701 C C . ARG A 1 91 ? 2.399 -10.691 -7.218 1.00 68.69 91 ARG A C 1
ATOM 703 O O . ARG A 1 91 ? 3.342 -11.243 -6.653 1.00 68.69 91 ARG A O 1
ATOM 710 N N . LEU A 1 92 ? 2.280 -9.370 -7.308 1.00 66.62 92 LEU A N 1
ATOM 711 C CA . LEU A 1 92 ? 3.261 -8.466 -6.728 1.00 66.62 92 LEU A CA 1
ATOM 712 C C . LEU A 1 92 ? 3.024 -8.336 -5.213 1.00 66.62 92 LEU A C 1
ATOM 714 O O . LEU A 1 92 ? 1.948 -7.892 -4.802 1.00 66.62 92 LEU A O 1
ATOM 718 N N . PRO A 1 93 ? 4.018 -8.677 -4.370 1.00 60.50 93 PRO A N 1
ATOM 719 C CA . PRO A 1 93 ? 3.836 -8.784 -2.920 1.00 60.50 93 PRO A CA 1
ATOM 720 C C . PRO A 1 93 ? 3.494 -7.445 -2.249 1.00 60.50 93 PRO A C 1
ATOM 722 O O . PRO A 1 93 ? 2.855 -7.420 -1.197 1.00 60.50 93 PRO A O 1
ATOM 725 N N . PHE A 1 94 ? 3.863 -6.319 -2.869 1.00 58.75 94 PHE A N 1
ATOM 726 C CA . PHE A 1 94 ? 3.607 -4.979 -2.336 1.00 58.75 94 PHE A CA 1
ATOM 727 C C . PHE A 1 94 ? 2.109 -4.627 -2.257 1.00 58.75 94 PHE A C 1
ATOM 729 O O . PHE A 1 94 ? 1.697 -3.948 -1.315 1.00 58.75 94 PHE A O 1
ATOM 736 N N . TYR A 1 95 ? 1.270 -5.138 -3.168 1.00 53.28 95 TYR A N 1
ATOM 737 C CA . TYR A 1 95 ? -0.185 -4.916 -3.101 1.00 53.28 95 TYR A CA 1
ATOM 738 C C . TYR A 1 95 ? -0.908 -5.906 -2.179 1.00 53.28 95 TYR A C 1
ATOM 740 O O . TYR A 1 95 ? -2.000 -5.622 -1.698 1.00 53.28 95 TYR A O 1
ATOM 748 N N . GLU A 1 96 ? -0.304 -7.058 -1.879 1.00 54.75 96 GLU A N 1
ATOM 749 C CA . GLU A 1 96 ? -0.874 -8.000 -0.907 1.00 54.75 96 GLU A CA 1
ATOM 750 C C . GLU A 1 96 ? -0.627 -7.550 0.538 1.00 54.75 96 GLU A C 1
ATOM 752 O O . GLU A 1 96 ? -1.473 -7.750 1.413 1.00 54.75 96 GLU A O 1
ATOM 757 N N . ALA A 1 97 ? 0.521 -6.917 0.800 1.00 55.09 97 ALA A N 1
ATOM 758 C CA . ALA A 1 97 ? 0.848 -6.382 2.117 1.00 55.09 97 ALA A CA 1
ATOM 759 C C . ALA A 1 97 ? -0.026 -5.172 2.491 1.00 55.09 97 ALA A C 1
ATOM 761 O O . ALA A 1 97 ? -0.471 -5.078 3.635 1.00 55.09 97 ALA A O 1
ATOM 762 N N . THR A 1 98 ? -0.318 -4.280 1.540 1.00 56.34 98 THR A N 1
ATOM 763 C CA . THR A 1 98 ? -1.148 -3.082 1.774 1.00 56.34 98 THR A CA 1
ATOM 764 C C . THR A 1 98 ? -2.578 -3.445 2.168 1.00 56.34 98 THR A C 1
ATOM 766 O O . THR A 1 98 ? -3.049 -2.980 3.203 1.00 56.34 98 THR A O 1
ATOM 769 N N . GLY A 1 99 ? -3.215 -4.392 1.469 1.00 63.59 99 GLY A N 1
ATOM 770 C CA . GLY A 1 99 ? -4.552 -4.866 1.846 1.00 63.59 99 GLY A CA 1
ATOM 771 C C . GLY A 1 99 ? -4.615 -5.488 3.250 1.00 63.59 99 GLY A C 1
ATOM 772 O O . GLY A 1 99 ? -5.560 -5.251 3.999 1.00 63.59 99 GLY A O 1
ATOM 773 N N . LYS A 1 100 ? -3.587 -6.244 3.664 1.00 71.38 100 LYS A N 1
ATOM 774 C CA . LYS A 1 100 ? -3.516 -6.816 5.024 1.00 71.38 100 LYS A CA 1
ATOM 775 C C . LYS A 1 100 ? -3.330 -5.743 6.097 1.00 71.38 100 LYS A C 1
ATOM 777 O O . LYS A 1 100 ? -3.887 -5.870 7.187 1.00 71.38 100 LYS A O 1
ATOM 782 N N . ILE A 1 101 ? -2.546 -4.708 5.802 1.00 79.50 101 ILE A N 1
ATOM 783 C CA . ILE A 1 101 ? -2.334 -3.573 6.705 1.00 79.50 101 ILE A CA 1
ATOM 784 C C . ILE A 1 101 ? -3.646 -2.814 6.908 1.00 79.50 101 ILE A C 1
ATOM 786 O O . ILE A 1 101 ? -4.007 -2.552 8.052 1.00 79.50 101 ILE A O 1
ATOM 790 N N . ASP A 1 102 ? -4.399 -2.548 5.841 1.00 77.50 102 ASP A N 1
ATOM 791 C CA . ASP A 1 102 ? -5.683 -1.845 5.932 1.00 77.50 102 ASP A CA 1
ATOM 792 C C . ASP A 1 102 ? -6.709 -2.616 6.775 1.00 77.50 102 ASP A C 1
ATOM 794 O O . ASP A 1 102 ? -7.372 -2.032 7.639 1.00 77.50 102 ASP A O 1
ATOM 798 N N . ILE A 1 103 ? -6.785 -3.942 6.604 1.00 81.50 103 ILE A N 1
ATOM 799 C CA . ILE A 1 103 ? -7.645 -4.809 7.427 1.00 81.50 103 ILE A CA 1
ATOM 800 C C . ILE A 1 103 ? -7.217 -4.747 8.900 1.00 81.50 103 ILE A C 1
ATOM 802 O O . ILE A 1 103 ? -8.058 -4.551 9.780 1.00 81.50 103 ILE A O 1
ATOM 806 N N . LYS A 1 104 ? -5.910 -4.846 9.187 1.00 86.44 104 LYS A N 1
ATOM 807 C CA . LYS A 1 104 ? -5.386 -4.735 10.559 1.00 86.44 104 LYS A CA 1
ATOM 808 C C . LYS A 1 104 ? -5.672 -3.371 11.181 1.00 86.44 104 LYS A C 1
ATOM 810 O O . LYS A 1 104 ? -6.059 -3.314 12.344 1.00 86.44 104 LYS A O 1
ATOM 815 N N . ILE A 1 105 ? -5.532 -2.283 10.425 1.00 88.44 105 ILE A N 1
ATOM 816 C CA . ILE A 1 105 ? -5.872 -0.929 10.885 1.00 88.44 105 ILE A CA 1
ATOM 817 C C . ILE A 1 105 ? -7.361 -0.845 11.237 1.00 88.44 105 ILE A C 1
ATOM 819 O O . ILE A 1 105 ? -7.714 -0.294 12.279 1.00 88.44 105 ILE A O 1
ATOM 823 N N . GLY A 1 106 ? -8.238 -1.397 10.394 1.00 88.50 106 GLY A N 1
ATOM 824 C CA . GLY A 1 106 ? -9.676 -1.447 10.664 1.00 88.50 106 GLY A CA 1
ATOM 825 C C . GLY A 1 106 ? -10.005 -2.215 11.945 1.00 88.50 106 GLY A C 1
ATOM 826 O O . GLY A 1 106 ? -10.796 -1.749 12.763 1.00 88.50 106 GLY A O 1
ATOM 827 N N . LEU A 1 107 ? -9.357 -3.361 12.154 1.00 91.25 107 LEU A N 1
ATOM 828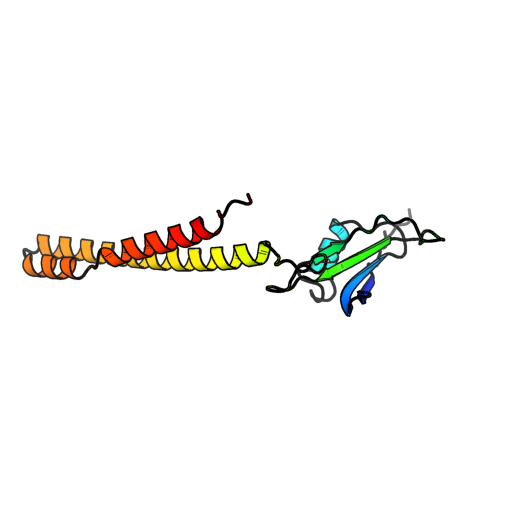 C CA . LEU A 1 107 ? -9.538 -4.178 13.351 1.00 91.25 107 LEU A CA 1
ATOM 829 C C . LEU A 1 107 ? -9.042 -3.472 14.621 1.00 91.25 107 LEU A C 1
ATOM 831 O O . LEU A 1 107 ? -9.780 -3.417 15.600 1.00 91.25 107 LEU A O 1
ATOM 835 N N . ILE A 1 108 ? -7.867 -2.834 14.576 1.00 92.38 108 ILE A N 1
ATOM 836 C CA . ILE A 1 108 ? -7.340 -2.032 15.694 1.00 92.38 108 ILE A CA 1
ATOM 837 C C . ILE A 1 108 ? -8.324 -0.924 16.083 1.00 92.38 108 ILE A C 1
ATOM 839 O O . ILE A 1 108 ? -8.593 -0.736 17.266 1.00 92.38 108 ILE A O 1
ATOM 843 N N . LYS A 1 109 ? -8.904 -0.215 15.107 1.00 93.31 109 LYS A N 1
ATOM 844 C CA . LYS A 1 109 ? -9.892 0.841 15.384 1.00 93.31 109 LYS A CA 1
ATOM 845 C C . LYS A 1 109 ? -11.145 0.302 16.076 1.00 93.31 109 LYS A C 1
ATOM 847 O O . LYS A 1 109 ? -11.659 0.954 16.978 1.00 93.31 109 LYS A O 1
ATOM 852 N N . ARG A 1 110 ? -11.632 -0.880 15.676 1.00 93.44 110 ARG A N 1
ATOM 853 C CA . ARG A 1 110 ? -12.770 -1.538 16.344 1.00 93.44 110 ARG A CA 1
ATOM 854 C C . ARG A 1 110 ? -12.427 -1.933 17.779 1.00 93.44 110 ARG A C 1
ATOM 856 O O . ARG A 1 110 ? -13.217 -1.666 18.675 1.00 93.44 110 ARG A O 1
ATOM 863 N N . MET A 1 111 ? -11.239 -2.495 18.001 1.00 92.12 111 MET A N 1
ATOM 864 C CA . MET A 1 111 ? -10.768 -2.848 19.343 1.00 92.12 111 MET A CA 1
ATOM 865 C C . MET A 1 111 ? -10.631 -1.620 20.249 1.00 92.12 111 MET A C 1
ATOM 867 O O . MET A 1 111 ? -11.033 -1.675 21.405 1.00 92.12 111 MET A O 1
ATOM 871 N N . GLN A 1 112 ? -10.101 -0.510 19.726 1.00 93.19 112 GLN A N 1
ATOM 872 C CA . GLN A 1 112 ? -10.009 0.754 20.464 1.00 93.19 112 GLN A CA 1
ATOM 873 C C . GLN A 1 112 ? -11.394 1.274 20.855 1.00 93.19 112 GLN A C 1
ATOM 875 O O . GLN A 1 112 ? -11.614 1.572 22.021 1.00 93.19 112 GLN A O 1
ATOM 880 N N . ALA A 1 113 ? -12.345 1.295 19.917 1.00 94.69 113 ALA A N 1
ATOM 881 C CA . ALA A 1 113 ? -13.710 1.734 20.199 1.00 94.69 113 ALA A CA 1
ATOM 882 C C . ALA A 1 113 ? -14.409 0.865 21.262 1.00 94.69 113 ALA A C 1
ATOM 884 O O . ALA A 1 113 ? -15.124 1.390 22.111 1.00 94.69 113 ALA A O 1
ATOM 885 N N . GLU A 1 114 ? -14.190 -0.452 21.241 1.00 94.38 114 GLU A N 1
ATOM 886 C CA . GLU A 1 114 ? -14.722 -1.365 22.260 1.00 94.38 114 GLU A CA 1
ATOM 887 C C . GLU A 1 114 ? -14.066 -1.142 23.632 1.00 94.38 114 GLU A C 1
ATOM 889 O O . GLU A 1 114 ? -14.749 -1.133 24.653 1.00 94.38 114 GLU A O 1
ATOM 894 N N . MET A 1 115 ? -12.750 -0.917 23.676 1.00 93.69 115 MET A N 1
ATOM 895 C CA . MET A 1 115 ? -12.060 -0.573 24.922 1.00 93.69 115 MET A CA 1
ATOM 896 C C . MET A 1 115 ? -12.553 0.751 25.513 1.00 93.69 115 MET A C 1
ATOM 898 O O . MET A 1 115 ? -12.785 0.825 26.719 1.00 93.69 115 MET A O 1
ATOM 902 N N . ASP A 1 116 ? -12.746 1.769 24.675 1.00 95.94 116 ASP A N 1
ATOM 903 C CA . ASP A 1 116 ? -13.286 3.062 25.097 1.00 95.94 116 ASP A CA 1
ATOM 904 C C . ASP A 1 116 ? -14.712 2.896 25.646 1.00 95.94 116 ASP A C 1
ATOM 906 O O . ASP A 1 116 ? -15.031 3.400 26.724 1.00 95.94 116 ASP A O 1
ATOM 910 N N . HIS A 1 117 ? -15.555 2.108 24.967 1.00 94.69 117 HIS A N 1
ATOM 911 C CA . HIS A 1 117 ? -16.905 1.797 25.437 1.00 94.69 117 HIS A CA 1
ATOM 912 C C . HIS A 1 117 ? -16.906 1.124 26.820 1.00 94.69 117 HIS A C 1
ATOM 914 O O . HIS A 1 117 ? -17.696 1.494 27.693 1.00 94.69 117 HIS A O 1
ATOM 920 N N . ARG A 1 118 ? -16.001 0.166 27.049 1.00 94.50 118 ARG A N 1
ATOM 921 C CA . ARG A 1 118 ? -15.847 -0.500 28.351 1.00 94.50 118 ARG A CA 1
ATOM 922 C C . ARG A 1 118 ? -15.392 0.450 29.439 1.00 94.50 118 ARG A C 1
ATOM 924 O O . ARG A 1 118 ? -15.965 0.419 30.522 1.00 94.50 118 ARG A O 1
ATOM 931 N N . ALA A 1 119 ? -14.425 1.317 29.146 1.00 95.44 119 ALA A N 1
ATOM 932 C CA . ALA A 1 119 ? -13.968 2.326 30.095 1.00 95.44 119 ALA A CA 1
ATOM 933 C C . ALA A 1 119 ? -15.125 3.245 30.530 1.00 95.44 119 ALA A C 1
ATOM 935 O O . ALA A 1 119 ? -15.298 3.494 31.722 1.00 95.44 119 ALA A O 1
ATOM 936 N N . GLU A 1 120 ? -15.980 3.671 29.593 1.00 96.06 120 GLU A N 1
ATOM 937 C CA . GLU A 1 120 ? -17.182 4.449 29.921 1.00 96.06 120 GLU A CA 1
ATOM 938 C C . GLU A 1 120 ? -18.185 3.668 30.782 1.00 96.06 120 GLU A C 1
ATOM 940 O O . GLU A 1 120 ? -18.833 4.232 31.670 1.00 96.06 120 GLU A O 1
ATOM 945 N N . VAL A 1 121 ? -18.371 2.377 30.497 1.00 96.25 121 VAL A N 1
ATOM 946 C CA . VAL A 1 121 ? -19.258 1.500 31.273 1.00 96.25 121 VAL A CA 1
ATOM 947 C C . VAL A 1 121 ? -18.726 1.309 32.693 1.00 96.25 121 VAL A C 1
ATOM 949 O O . VAL A 1 121 ? -19.495 1.428 33.650 1.00 96.25 121 VAL A O 1
ATOM 952 N N . GLU A 1 122 ? -17.428 1.064 32.846 1.00 95.12 122 GLU A N 1
ATOM 953 C CA . GLU A 1 122 ? -16.767 0.919 34.141 1.00 95.12 122 GLU A CA 1
ATOM 954 C C . GLU A 1 122 ? -16.863 2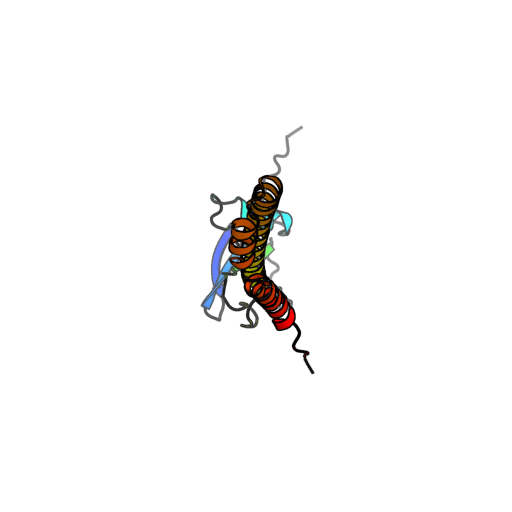.203 34.969 1.00 95.12 122 GLU A C 1
ATOM 956 O O . GLU A 1 122 ? -17.242 2.147 36.140 1.00 95.12 122 GLU A O 1
ATOM 961 N N . GLU A 1 123 ? -16.612 3.368 34.365 1.00 97.06 123 GLU A N 1
ATOM 962 C CA . GLU A 1 123 ? -16.737 4.663 35.043 1.00 97.06 123 GLU A CA 1
ATOM 963 C C . GLU A 1 123 ? -18.166 4.887 35.566 1.00 97.06 123 GLU A C 1
ATOM 965 O O . GLU A 1 123 ? -18.371 5.220 36.739 1.00 97.06 123 GLU A O 1
ATOM 970 N N . LYS A 1 124 ? -19.179 4.612 34.734 1.00 96.50 124 LYS A N 1
ATOM 971 C CA . LYS A 1 124 ? -20.594 4.697 35.134 1.00 96.50 124 LYS A CA 1
ATOM 972 C C . LYS A 1 124 ? -20.944 3.690 36.228 1.00 96.50 124 LYS A C 1
ATOM 974 O O . LYS A 1 124 ? -21.700 4.021 37.143 1.00 96.50 124 LYS A O 1
ATOM 979 N N . ALA A 1 125 ? -20.408 2.473 36.166 1.00 96.56 125 ALA A N 1
ATOM 980 C CA . ALA A 1 125 ? -20.628 1.461 37.192 1.00 96.56 125 ALA A CA 1
ATOM 981 C C . ALA A 1 125 ? -20.035 1.894 38.542 1.00 96.56 125 ALA A C 1
ATOM 983 O O . ALA A 1 125 ? -20.706 1.769 39.568 1.00 96.56 125 ALA A O 1
ATOM 984 N N . VAL A 1 126 ? -18.827 2.468 38.551 1.00 97.06 126 VAL A N 1
ATOM 985 C CA . VAL A 1 126 ? -18.209 3.046 39.757 1.00 97.06 126 VAL A CA 1
ATOM 986 C C . VAL A 1 126 ? -19.092 4.149 40.334 1.00 97.06 126 VAL A C 1
ATOM 988 O O . VAL A 1 126 ? -19.359 4.147 41.538 1.00 97.06 126 VAL A O 1
ATOM 991 N N . GLN A 1 127 ? -19.618 5.039 39.488 1.00 97.00 127 GLN A N 1
ATOM 992 C CA . GLN A 1 127 ? -20.538 6.080 39.936 1.00 97.00 127 GLN A CA 1
ATOM 993 C C . GLN A 1 127 ? -21.795 5.485 40.595 1.00 97.00 127 GLN A C 1
ATOM 995 O O . GLN A 1 127 ? -22.10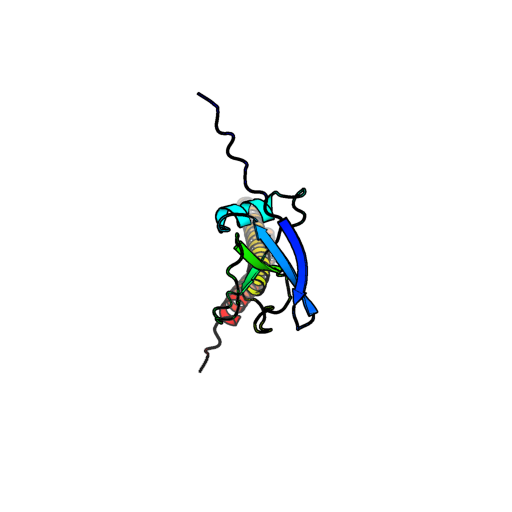4 5.817 41.742 1.00 97.00 127 GLN A O 1
ATOM 1000 N N . LEU A 1 128 ? -22.464 4.529 39.945 1.00 97.06 128 LEU A N 1
ATOM 1001 C CA . LEU A 1 128 ? -23.639 3.846 40.503 1.00 97.06 128 LEU A CA 1
ATOM 1002 C C . LEU A 1 128 ? -23.338 3.150 41.840 1.00 97.06 128 LEU A C 1
ATOM 1004 O O . LEU A 1 128 ? -24.163 3.177 42.753 1.00 97.06 128 LEU A O 1
ATOM 1008 N N . ILE A 1 129 ? -22.151 2.557 41.987 1.00 96.19 129 ILE A N 1
ATOM 1009 C CA . ILE A 1 129 ? -21.713 1.932 43.241 1.00 96.19 129 ILE A CA 1
ATOM 1010 C C . ILE A 1 129 ? -21.578 2.976 44.352 1.00 96.19 129 ILE A C 1
ATOM 1012 O O . ILE A 1 129 ? -22.058 2.738 45.460 1.00 96.19 129 ILE A O 1
ATOM 1016 N N . THR A 1 130 ? -20.969 4.131 44.072 1.00 96.50 130 THR A N 1
ATOM 1017 C CA . THR A 1 130 ? -20.827 5.214 45.064 1.00 96.50 130 THR A CA 1
ATOM 1018 C C . THR A 1 130 ? -22.164 5.830 45.480 1.00 96.50 130 THR A C 1
ATOM 1020 O O . THR A 1 130 ? -22.316 6.250 46.625 1.00 96.50 130 THR A O 1
ATOM 1023 N N . GLU A 1 131 ? -23.160 5.806 44.593 1.00 96.88 131 GLU A N 1
ATOM 1024 C CA . GLU A 1 131 ? -24.547 6.206 44.867 1.00 96.88 131 GLU A CA 1
ATOM 1025 C C . GLU A 1 131 ? -25.370 5.119 45.598 1.00 96.88 131 GLU A C 1
ATOM 1027 O O . GLU A 1 131 ? -26.544 5.332 45.903 1.00 96.88 131 GLU A O 1
ATOM 1032 N N . GLY A 1 132 ? -24.791 3.944 45.879 1.00 96.50 132 GLY A N 1
ATOM 1033 C CA . GLY A 1 132 ? -25.473 2.814 46.527 1.00 96.50 132 GLY A CA 1
ATOM 1034 C C . GLY A 1 132 ? -26.397 2.005 45.602 1.00 96.50 132 GLY A C 1
ATOM 1035 O O . GLY A 1 132 ? -27.135 1.132 46.062 1.00 96.50 132 GLY A O 1
ATOM 1036 N N . ARG A 1 133 ? -26.360 2.253 44.287 1.00 96.56 133 ARG A N 1
ATOM 1037 C CA . ARG A 1 133 ? -27.203 1.621 43.253 1.00 96.56 133 ARG A CA 1
ATOM 1038 C C . ARG A 1 133 ? -26.540 0.371 42.667 1.00 96.56 133 ARG A C 1
ATOM 1040 O O . ARG A 1 133 ? -26.384 0.218 41.457 1.00 96.56 133 ARG A O 1
ATOM 1047 N N . HIS A 1 134 ? -26.147 -0.560 43.534 1.00 95.19 134 HIS A N 1
ATOM 1048 C CA . HIS A 1 134 ? -25.329 -1.719 43.151 1.00 95.19 134 HIS A CA 1
ATOM 1049 C C . HIS A 1 134 ? -25.987 -2.646 42.116 1.00 95.19 134 HIS A C 1
ATOM 1051 O O . HIS A 1 134 ? -25.297 -3.181 41.254 1.00 95.19 134 HIS A O 1
ATOM 1057 N N . GLY A 1 135 ? -27.313 -2.823 42.164 1.00 95.56 135 GLY A N 1
ATOM 1058 C CA . GLY A 1 135 ? -28.025 -3.669 41.197 1.00 95.56 135 GLY A CA 1
ATOM 1059 C C . GLY A 1 135 ? -27.932 -3.147 39.759 1.00 95.56 135 GLY A C 1
ATOM 1060 O O . GLY A 1 135 ? -27.765 -3.930 38.828 1.00 95.56 135 GLY A O 1
ATOM 1061 N N . GLU A 1 136 ? -27.971 -1.825 39.585 1.00 95.75 136 GLU A N 1
ATOM 1062 C CA . GLU A 1 136 ? -27.835 -1.184 38.273 1.00 95.75 136 GLU A CA 1
ATOM 1063 C C . GLU A 1 136 ? -26.392 -1.244 37.767 1.00 95.75 136 GLU A C 1
ATOM 1065 O O . GLU A 1 136 ? -26.173 -1.507 36.588 1.00 95.75 136 GLU A O 1
ATOM 1070 N N . ALA A 1 137 ? -25.410 -1.088 38.661 1.00 96.19 137 ALA A N 1
ATOM 1071 C CA . ALA A 1 137 ? -23.999 -1.253 38.318 1.00 96.19 137 ALA A CA 1
ATOM 1072 C C . ALA A 1 137 ? -23.699 -2.670 37.801 1.00 96.19 137 ALA A C 1
ATOM 1074 O O . ALA A 1 137 ? -23.036 -2.831 36.781 1.00 96.19 137 ALA A O 1
ATOM 1075 N N . VAL A 1 138 ? -24.236 -3.701 38.465 1.00 96.25 138 VAL A N 1
ATOM 1076 C CA . VAL A 1 138 ? -24.070 -5.101 38.039 1.00 96.25 138 VAL A CA 1
ATOM 1077 C C . VAL A 1 138 ? -24.752 -5.359 36.698 1.00 96.25 138 VAL A C 1
ATOM 1079 O O . VAL A 1 138 ? -24.164 -5.999 35.832 1.00 96.25 138 VAL A O 1
ATOM 1082 N N . ALA A 1 139 ? -25.973 -4.853 36.499 1.00 96.00 139 ALA A N 1
ATOM 1083 C CA . ALA A 1 139 ? -26.673 -4.998 35.225 1.00 96.00 139 ALA A CA 1
ATOM 1084 C C . ALA A 1 139 ? -25.908 -4.333 34.067 1.00 96.00 139 ALA A C 1
ATOM 1086 O O . ALA A 1 139 ? -25.848 -4.896 32.977 1.00 96.00 139 ALA A O 1
ATOM 1087 N N . LEU A 1 140 ? -25.298 -3.170 34.317 1.00 95.62 140 LEU A N 1
ATOM 1088 C CA . LEU A 1 140 ? -24.494 -2.456 33.331 1.00 95.62 140 LEU A CA 1
ATOM 1089 C C . LEU A 1 140 ? -23.205 -3.218 32.986 1.00 95.62 140 LEU A C 1
ATOM 1091 O O . LEU A 1 140 ? -22.913 -3.403 31.810 1.00 95.62 140 LEU A O 1
ATOM 1095 N N . LEU A 1 141 ? -22.469 -3.718 33.981 1.00 94.38 141 LEU A N 1
ATOM 1096 C CA . LEU A 1 141 ? -21.252 -4.505 33.740 1.00 94.38 141 LEU A CA 1
ATOM 1097 C C . LEU A 1 141 ? -21.556 -5.814 32.998 1.00 94.38 141 LEU A C 1
ATOM 1099 O O . LEU A 1 141 ? -20.852 -6.162 32.059 1.00 94.38 141 LEU A O 1
ATOM 1103 N N . ASN A 1 142 ? -22.656 -6.490 33.344 1.00 94.38 142 ASN A N 1
ATOM 1104 C CA . ASN A 1 142 ? -23.101 -7.707 32.657 1.00 94.38 142 ASN A CA 1
ATOM 1105 C C . ASN A 1 142 ? -23.582 -7.474 31.214 1.00 94.38 142 ASN A C 1
ATOM 1107 O O . ASN A 1 142 ? -23.882 -8.443 30.519 1.00 94.38 142 ASN A O 1
ATOM 1111 N N . SER A 1 143 ? -23.712 -6.220 30.769 1.00 92.44 143 SER A N 1
ATOM 1112 C CA . SER A 1 143 ? -24.025 -5.910 29.369 1.00 92.44 143 SER A CA 1
ATOM 1113 C C . SER A 1 143 ? -22.804 -5.997 28.448 1.00 92.44 143 SER A C 1
ATOM 1115 O O . SER A 1 143 ? -22.976 -6.085 27.233 1.00 92.44 143 SER A O 1
ATOM 1117 N N . LEU A 1 144 ? -21.591 -6.004 29.012 1.00 93.44 144 LEU A N 1
ATOM 1118 C CA . LEU A 1 144 ? -20.353 -6.177 28.263 1.00 93.44 144 LEU A CA 1
ATOM 1119 C C . LEU A 1 144 ? -20.152 -7.654 27.905 1.00 93.44 144 LEU A C 1
ATOM 1121 O O . LEU A 1 144 ? -20.274 -8.535 28.754 1.00 93.44 144 LEU A O 1
ATOM 1125 N N . ASP A 1 145 ? -19.804 -7.918 26.647 1.00 92.06 145 ASP A N 1
ATOM 1126 C CA . ASP A 1 145 ? -19.487 -9.261 26.161 1.00 92.06 145 ASP A CA 1
ATOM 1127 C C . ASP A 1 145 ? -17.973 -9.432 26.009 1.00 92.06 145 ASP A C 1
ATOM 1129 O O . ASP A 1 145 ? -17.371 -9.001 25.026 1.00 92.06 145 ASP A O 1
ATOM 1133 N N . ASP A 1 146 ? -17.332 -10.066 26.990 1.00 87.38 146 ASP A N 1
ATOM 1134 C CA . ASP A 1 146 ? -15.886 -10.336 27.004 1.00 87.38 146 ASP A CA 1
ATOM 1135 C C . ASP A 1 146 ? -15.391 -11.147 25.796 1.00 87.38 146 ASP A C 1
ATOM 1137 O O . ASP A 1 146 ? -14.218 -11.040 25.425 1.00 87.38 146 ASP A O 1
ATOM 1141 N N . SER A 1 147 ? -16.270 -11.906 25.132 1.00 90.62 147 SER A N 1
ATOM 1142 C CA . SER A 1 147 ? -15.894 -12.692 23.955 1.00 90.62 147 SER A CA 1
ATOM 1143 C C . SER A 1 147 ? -15.609 -11.827 22.723 1.00 90.62 147 SER A C 1
ATOM 1145 O O . SER A 1 147 ? -14.833 -12.240 21.861 1.00 90.62 147 SER A O 1
ATOM 1147 N N . LEU A 1 148 ? -16.147 -10.601 22.660 1.00 89.81 148 LEU A N 1
ATOM 1148 C CA . LEU A 1 148 ? -15.916 -9.682 21.541 1.00 89.81 148 LEU A CA 1
ATOM 1149 C C . LEU A 1 148 ? -14.446 -9.267 21.428 1.00 89.81 148 LEU A C 1
ATOM 1151 O O . LEU A 1 148 ? -13.886 -9.285 20.332 1.00 89.81 148 LEU A O 1
ATOM 1155 N N . ILE A 1 149 ? -13.798 -8.921 22.547 1.00 88.31 149 ILE A N 1
ATOM 1156 C CA . ILE A 1 149 ? -12.373 -8.552 22.540 1.00 88.31 149 ILE A CA 1
ATOM 1157 C C . ILE A 1 149 ? -11.510 -9.763 22.190 1.00 88.31 149 ILE A C 1
ATOM 1159 O O . ILE A 1 149 ? -10.613 -9.636 21.356 1.00 88.31 149 ILE A O 1
ATOM 1163 N N . ALA A 1 150 ? -11.798 -10.926 22.780 1.00 89.38 150 ALA A N 1
ATOM 1164 C CA . ALA A 1 150 ? -11.061 -12.155 22.500 1.00 89.38 150 ALA A CA 1
ATOM 1165 C C . ALA A 1 150 ? -11.144 -12.535 21.010 1.00 89.38 150 ALA A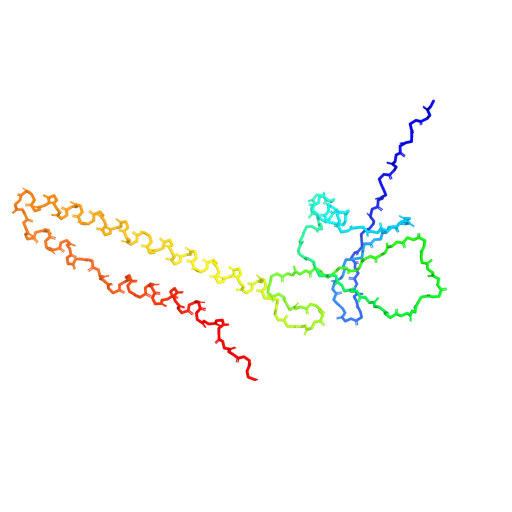 C 1
ATOM 1167 O O . ALA A 1 150 ? -10.117 -12.751 20.371 1.00 89.38 150 ALA A O 1
ATOM 1168 N N . GLY A 1 151 ? -12.344 -12.500 20.419 1.00 90.12 151 GLY A N 1
ATOM 1169 C CA . GLY A 1 151 ? -12.534 -12.784 18.995 1.00 90.12 151 GLY A CA 1
ATOM 1170 C C . GLY A 1 151 ? -11.807 -11.792 18.081 1.00 90.12 151 GLY A C 1
ATOM 1171 O O . GLY A 1 151 ? -11.213 -12.189 17.079 1.00 90.12 151 GLY A O 1
ATOM 1172 N N . MET A 1 152 ? -11.784 -10.503 18.441 1.00 90.25 152 MET A N 1
ATOM 1173 C CA . MET A 1 152 ? -11.018 -9.502 17.690 1.00 90.25 152 MET A CA 1
ATOM 1174 C C . MET A 1 152 ? -9.499 -9.708 17.803 1.00 90.25 152 MET A C 1
ATOM 1176 O O . MET A 1 152 ? -8.782 -9.477 16.830 1.00 90.25 152 MET A O 1
ATOM 1180 N N . GLN A 1 153 ? -8.990 -10.156 18.954 1.00 88.12 153 GLN A N 1
ATOM 1181 C CA . GLN A 1 153 ? -7.571 -10.492 19.124 1.00 88.12 153 GLN A CA 1
ATOM 1182 C C . GLN A 1 153 ? -7.175 -11.708 18.276 1.00 88.12 153 GLN A C 1
ATOM 1184 O O . GLN A 1 153 ? -6.168 -11.656 17.569 1.00 88.12 153 GLN A O 1
ATOM 1189 N N . GLU A 1 154 ? -8.000 -12.756 18.266 1.00 90.00 154 GLU A N 1
ATOM 1190 C CA . GLU A 1 154 ? -7.785 -13.941 17.428 1.00 90.00 154 GLU A CA 1
ATOM 1191 C C . GLU A 1 154 ? -7.788 -13.595 15.927 1.00 90.00 154 GLU A C 1
ATOM 1193 O O . GLU A 1 154 ? -6.911 -14.042 15.183 1.00 90.00 154 GLU A O 1
ATOM 1198 N N . GLU A 1 155 ? -8.716 -12.740 15.471 1.00 88.75 155 GLU A N 1
ATOM 1199 C CA . GLU A 1 155 ? -8.748 -12.247 14.085 1.00 88.75 155 GLU A CA 1
ATOM 1200 C C . GLU A 1 155 ? -7.445 -11.503 13.730 1.00 88.75 155 GLU A C 1
ATOM 1202 O O . GLU A 1 155 ? -6.881 -11.689 12.647 1.00 88.75 155 GLU A O 1
ATOM 1207 N N . PHE A 1 156 ? -6.912 -10.703 14.659 1.00 87.31 156 PHE A N 1
ATOM 1208 C CA . PHE A 1 156 ? -5.682 -9.938 14.451 1.00 87.31 156 PHE A CA 1
ATOM 1209 C C . PHE A 1 156 ? -4.455 -10.843 14.283 1.00 87.31 156 PHE A C 1
ATOM 1211 O O . PHE A 1 156 ? -3.626 -10.624 13.386 1.00 87.31 156 PHE A O 1
ATOM 1218 N N . GLU A 1 157 ? -4.350 -11.874 15.122 1.00 86.69 157 GLU A N 1
ATOM 1219 C CA . GLU A 1 157 ? -3.282 -12.872 15.073 1.00 86.69 157 GLU A CA 1
ATOM 1220 C C . GLU A 1 157 ? -3.367 -13.738 13.810 1.00 86.69 157 GLU A C 1
ATOM 1222 O O . GLU A 1 157 ? -2.352 -13.947 13.134 1.00 86.69 157 GLU A O 1
ATOM 1227 N N . ALA A 1 158 ? -4.574 -14.155 13.412 1.00 84.38 158 ALA A N 1
ATOM 1228 C CA . ALA A 1 158 ? -4.801 -14.955 12.209 1.00 84.38 158 ALA A CA 1
ATOM 1229 C C . ALA A 1 158 ? -4.327 -14.244 10.928 1.00 84.38 158 ALA A C 1
ATOM 1231 O O . ALA A 1 158 ? -3.695 -14.862 10.063 1.00 84.38 158 ALA A O 1
ATOM 1232 N N . ILE A 1 159 ? -4.542 -12.925 10.821 1.00 79.25 159 ILE A N 1
ATOM 1233 C CA . ILE A 1 159 ? -4.036 -12.126 9.690 1.00 79.25 159 ILE A CA 1
ATOM 1234 C C . ILE A 1 159 ? -2.492 -12.096 9.682 1.00 79.25 159 ILE A C 1
ATOM 1236 O O . ILE A 1 159 ? -1.877 -11.988 8.620 1.00 79.25 159 ILE A O 1
ATOM 1240 N N . GLY A 1 160 ? -1.841 -12.199 10.848 1.00 68.06 160 GLY A N 1
ATOM 1241 C CA . GLY A 1 160 ? -0.383 -12.324 10.968 1.00 68.06 160 GLY A CA 1
ATOM 1242 C C . GLY A 1 160 ? 0.161 -13.699 10.561 1.00 68.06 160 GLY A C 1
ATOM 1243 O O . GLY A 1 160 ? 1.175 -13.766 9.869 1.00 68.06 160 GLY A O 1
ATOM 1244 N N . ALA A 1 161 ? -0.522 -14.781 10.940 1.00 65.56 161 ALA A N 1
ATOM 1245 C CA . ALA A 1 161 ? -0.060 -16.156 10.726 1.00 65.56 161 ALA A CA 1
ATOM 1246 C C . ALA A 1 161 ? -0.166 -16.641 9.265 1.00 65.56 161 ALA A C 1
ATOM 1248 O O . ALA A 1 161 ? 0.617 -17.484 8.828 1.00 65.56 161 ALA A O 1
ATOM 1249 N N . ALA A 1 162 ? -1.074 -16.076 8.462 1.00 58.12 162 ALA A N 1
ATOM 1250 C CA . ALA A 1 162 ? -1.284 -16.465 7.060 1.00 58.12 162 ALA A CA 1
ATOM 1251 C C . ALA A 1 162 ? -0.099 -16.168 6.101 1.00 58.12 162 ALA A C 1
ATOM 1253 O O . ALA A 1 162 ? -0.210 -16.414 4.901 1.00 58.12 162 ALA A O 1
ATOM 1254 N N . GLY A 1 163 ? 1.020 -15.617 6.589 1.00 49.69 163 GLY A N 1
ATOM 1255 C CA . GLY A 1 163 ? 2.252 -15.378 5.819 1.00 49.69 163 GLY A CA 1
ATOM 1256 C C . GLY A 1 163 ? 3.377 -16.396 6.047 1.00 49.69 163 GLY A C 1
ATOM 1257 O O . GLY A 1 163 ? 4.413 -16.284 5.401 1.00 49.69 163 GLY A O 1
ATOM 1258 N N . GLY A 1 164 ? 3.197 -17.364 6.952 1.00 43.47 164 GLY A N 1
ATOM 1259 C CA . GLY A 1 164 ? 4.238 -18.307 7.375 1.00 43.47 164 GLY A CA 1
ATOM 1260 C C . GLY A 1 164 ? 4.012 -19.747 6.921 1.00 43.47 164 GLY A C 1
ATOM 1261 O O . GLY A 1 164 ? 4.203 -20.653 7.723 1.00 43.47 164 GLY A O 1
ATOM 1262 N N . LYS A 1 165 ? 3.568 -19.994 5.680 1.00 43.09 165 LYS A N 1
ATOM 1263 C CA . LYS A 1 165 ? 3.719 -21.343 5.110 1.00 43.09 165 LYS A CA 1
ATOM 1264 C C . LYS A 1 165 ? 5.083 -21.444 4.449 1.00 43.09 165 LYS A C 1
ATOM 1266 O O . LYS A 1 165 ? 5.312 -20.884 3.380 1.00 43.09 165 LYS A O 1
ATOM 1271 N N . GLU A 1 166 ? 5.958 -22.109 5.191 1.00 42.94 166 GLU A N 1
ATOM 1272 C CA . GLU A 1 166 ? 7.284 -22.576 4.826 1.00 42.94 166 GLU A CA 1
ATOM 1273 C C . GLU A 1 166 ? 7.297 -23.154 3.408 1.00 42.94 166 GLU A C 1
ATOM 1275 O O . GLU A 1 166 ? 6.437 -23.943 3.013 1.00 42.94 166 GLU A O 1
ATOM 1280 N N . ILE A 1 167 ? 8.281 -22.697 2.645 1.00 41.81 167 ILE A N 1
ATOM 1281 C CA . ILE A 1 167 ? 8.702 -23.297 1.389 1.00 41.81 167 ILE A CA 1
ATOM 1282 C C . ILE A 1 167 ? 9.626 -24.445 1.813 1.00 41.81 167 ILE A C 1
ATOM 1284 O O . ILE A 1 167 ? 10.760 -24.180 2.216 1.00 41.81 167 ILE A O 1
ATOM 1288 N N . GLU A 1 168 ? 9.114 -25.677 1.828 1.00 35.75 168 GLU A N 1
ATOM 1289 C CA . GLU A 1 168 ? 9.947 -26.894 1.805 1.00 35.75 168 GLU A CA 1
ATOM 1290 C C . GLU A 1 168 ? 10.443 -27.174 0.382 1.00 35.75 168 GLU A C 1
ATOM 1292 O O . GLU A 1 168 ? 9.650 -26.989 -0.575 1.00 35.75 168 GLU A O 1
#

Secondary structure (DSSP, 8-state):
--------PPPEEEEEE-TTS-EEEEEEESSS---HHHHHHHHHHGGGGTT-SEEEE--------SS--SSEEEEEEEE-TTPBPTTT-PBPHHHHHHHHHHHHHHHHHHHHHHHHHHHHHHHHHHHHHHTT-HHHHHHHHTTS-HHHHHHHHHHHHHHHHTT-----

Radius of gyration: 29.04 Å; chains: 1; bounding box: 59×62×81 Å

pLDDT: mean 80.11, std 17.28, range [31.14, 97.06]